Protein AF-L7JVC5-F1 (afdb_monomer_lite)

InterPro domains:
  IPR015418 Chromatin modification-related protein Eaf6 [PF09340] (22-87)

Organism: Trachipleistophora hominis (NCBI:txid72359)

Sequence (95 aa):
MARIQKSKSKLSKAALLTLQKQLSALLERQKQLIRRKNELDNEIYKYETEYLESGQGYPLTNSLDFYMGQRHEKKKYVVQAKDRVFSALLPRIYR

Foldseek 3Di:
DDDPPPDDDDPPPVNVVVVVVVVVVVVVVVVVVVVVVVVVLVVLVVVLVVCCVVLLNQAPVCSVVVVVPPDDDSDNDDHDPVSSVPNVPDPPPDD

Radius of gyration: 26.74 Å; chains: 1; bounding box: 66×38×67 Å

pLDDT: mean 72.96, std 15.07, range [34.47, 95.31]

Secondary structure (DSSP, 8-state):
------------HHHHHHHHHHHHHHHHHHHHHHHHHHHHHHHHHHHHHHHHHHTTT--GGGHHHHHH------------GGG-HHHHSS-----

Structure (mmCIF, N/CA/C/O backbone):
data_AF-L7JVC5-F1
#
_entry.id   AF-L7JVC5-F1
#
loop_
_atom_site.group_PDB
_atom_site.id
_atom_site.type_symbol
_atom_site.label_atom_id
_atom_site.label_alt_id
_atom_site.label_comp_id
_atom_site.label_asym_id
_atom_site.label_entity_id
_atom_site.label_seq_id
_atom_site.pdbx_PDB_ins_code
_atom_site.Cartn_x
_atom_site.Cartn_y
_atom_site.Cartn_z
_atom_site.occupancy
_atom_site.B_iso_or_equiv
_atom_site.auth_seq_id
_atom_site.auth_comp_id
_atom_site.auth_asym_id
_atom_site.auth_atom_id
_atom_site.pdbx_PDB_model_num
ATOM 1 N N . MET A 1 1 ? -45.748 30.774 24.229 1.00 49.03 1 MET A N 1
ATOM 2 C CA . MET A 1 1 ? -45.326 29.457 23.698 1.00 49.03 1 MET A CA 1
ATOM 3 C C . MET A 1 1 ? -44.160 28.935 24.528 1.00 49.03 1 MET A C 1
ATOM 5 O O . MET A 1 1 ? -43.129 29.594 24.575 1.00 49.03 1 MET A O 1
ATOM 9 N N . ALA A 1 2 ? -44.337 27.823 25.247 1.00 53.34 2 ALA A N 1
ATOM 10 C CA . ALA A 1 2 ? -43.323 27.285 26.157 1.00 53.34 2 ALA A CA 1
ATOM 11 C C . ALA A 1 2 ? -42.266 26.470 25.388 1.00 53.34 2 ALA A C 1
ATOM 13 O O . ALA A 1 2 ? -42.600 25.536 24.661 1.00 53.34 2 ALA A O 1
ATOM 14 N N . ARG A 1 3 ? -40.984 26.826 25.539 1.00 57.62 3 ARG A N 1
ATOM 15 C CA . ARG A 1 3 ? -39.857 26.059 24.988 1.00 57.62 3 ARG A CA 1
ATOM 16 C C . ARG A 1 3 ? -39.658 24.799 25.827 1.00 57.62 3 ARG A C 1
ATOM 18 O O . ARG A 1 3 ? -39.198 24.879 26.962 1.00 57.62 3 ARG A O 1
ATOM 25 N N . ILE A 1 4 ? -39.976 23.643 25.252 1.00 57.97 4 ILE A N 1
ATOM 26 C CA . ILE A 1 4 ? -39.664 22.332 25.829 1.00 57.97 4 ILE A CA 1
ATOM 27 C C . ILE A 1 4 ? -38.138 22.195 25.861 1.00 57.97 4 ILE A C 1
ATOM 29 O O . ILE A 1 4 ? -37.494 21.964 24.835 1.00 57.97 4 ILE A O 1
ATOM 33 N N . GLN A 1 5 ? -37.544 22.374 27.040 1.00 61.22 5 GLN A N 1
ATOM 34 C CA . GLN A 1 5 ? -36.141 22.058 27.272 1.00 61.22 5 GLN A CA 1
ATOM 35 C C . GLN A 1 5 ? -35.990 20.535 27.220 1.00 61.22 5 GLN A C 1
ATOM 37 O O . GLN A 1 5 ? -36.297 19.834 28.181 1.00 61.22 5 GLN A O 1
ATOM 42 N N . LYS A 1 6 ? -35.544 20.005 26.076 1.00 60.31 6 LYS A N 1
ATOM 43 C CA . LYS A 1 6 ? -35.157 18.595 25.963 1.00 60.31 6 LYS A CA 1
ATOM 44 C C . LYS A 1 6 ? -33.964 18.355 26.890 1.00 60.31 6 LYS A C 1
ATOM 46 O O . LYS A 1 6 ? -32.838 18.736 26.573 1.00 60.31 6 LYS A O 1
ATOM 51 N N . SER A 1 7 ? -34.209 17.740 28.044 1.00 60.16 7 SER A N 1
ATOM 52 C CA . SER A 1 7 ? -33.153 17.273 28.937 1.00 60.16 7 SER A CA 1
ATOM 53 C C . SER A 1 7 ? -32.266 16.292 28.173 1.00 60.16 7 SER A C 1
ATOM 55 O O . SER A 1 7 ? -32.762 15.284 27.667 1.00 60.16 7 SER A O 1
ATOM 57 N N . LYS A 1 8 ? -30.961 16.573 28.075 1.00 62.06 8 LYS A N 1
ATOM 58 C CA . LYS A 1 8 ? -29.986 15.622 27.524 1.00 62.06 8 LYS A CA 1
ATOM 59 C C . LYS A 1 8 ? -30.092 14.327 28.332 1.00 62.06 8 LYS A C 1
ATOM 61 O O . LYS A 1 8 ? -29.787 14.329 29.525 1.00 62.06 8 LYS A O 1
ATOM 66 N N . SER A 1 9 ? -30.550 13.243 27.707 1.00 63.00 9 SER A N 1
ATOM 67 C CA . SER A 1 9 ? -30.578 11.923 28.333 1.00 63.00 9 SER A CA 1
ATOM 68 C C . SER A 1 9 ? -29.148 11.565 28.728 1.00 63.00 9 SER A C 1
ATOM 70 O O . SER A 1 9 ? -28.283 11.413 27.863 1.00 63.00 9 SER A O 1
ATOM 72 N N . LYS A 1 10 ? -28.873 11.499 30.034 1.00 70.19 10 LYS A N 1
ATOM 73 C CA . LYS A 1 10 ? -27.564 11.090 30.547 1.00 70.19 10 LYS A CA 1
ATOM 74 C C . LYS A 1 10 ? -27.302 9.669 30.046 1.00 70.19 10 LYS A C 1
ATOM 76 O O . LYS A 1 10 ? -28.059 8.760 30.375 1.00 70.19 10 LYS A O 1
ATOM 81 N N . LEU A 1 11 ? -26.273 9.493 29.215 1.00 67.00 11 LEU A N 1
ATOM 82 C CA . LEU A 1 11 ? -25.865 8.171 28.746 1.00 67.00 11 LEU A CA 1
ATOM 83 C C . LEU A 1 11 ? -25.544 7.295 29.962 1.00 67.00 11 LEU A C 1
ATOM 85 O O . LEU A 1 11 ? -24.843 7.740 30.875 1.00 67.00 11 LEU A O 1
ATOM 89 N N . SER A 1 12 ? -26.050 6.062 29.985 1.00 78.69 12 SER A N 1
ATOM 90 C CA . SER A 1 12 ? -25.740 5.140 31.076 1.00 78.69 12 SER A CA 1
ATOM 91 C C . SER A 1 12 ? -24.233 4.861 31.105 1.00 78.69 12 SER A C 1
ATOM 93 O O . SER A 1 12 ? -23.575 4.796 30.064 1.00 78.69 12 SER A O 1
ATOM 95 N N . LYS A 1 13 ? -23.661 4.679 32.301 1.00 79.94 13 LYS A N 1
ATOM 96 C CA . LYS A 1 13 ? -22.223 4.393 32.471 1.00 79.94 13 LYS A CA 1
ATOM 97 C C . LYS A 1 13 ? -21.783 3.165 31.655 1.00 79.94 13 LYS A C 1
ATOM 99 O O . LYS A 1 13 ? -20.677 3.139 31.125 1.00 79.94 13 LYS A O 1
ATOM 104 N N . ALA A 1 14 ? -22.683 2.191 31.500 1.00 80.56 14 ALA A N 1
ATOM 105 C CA . ALA A 1 14 ? -22.495 1.019 30.652 1.00 80.56 14 ALA A CA 1
ATOM 106 C C . ALA A 1 14 ? -22.418 1.375 29.154 1.00 80.56 14 ALA A C 1
ATOM 108 O O . ALA A 1 14 ? -21.494 0.926 28.483 1.00 80.56 14 ALA A O 1
ATOM 109 N N . ALA A 1 15 ? -23.318 2.229 28.647 1.00 83.06 15 ALA A N 1
ATOM 110 C CA . ALA A 1 15 ? -23.294 2.689 27.254 1.00 83.06 15 ALA A CA 1
ATOM 111 C C . ALA A 1 15 ? -22.032 3.512 26.926 1.00 83.06 15 ALA A C 1
ATOM 113 O O . ALA A 1 15 ? -21.490 3.444 25.823 1.00 83.06 15 ALA A O 1
ATOM 114 N N . LEU A 1 16 ? -21.532 4.269 27.906 1.00 84.94 16 LEU A N 1
ATOM 115 C CA . LEU A 1 16 ? -20.291 5.037 27.788 1.00 84.94 16 LEU A CA 1
ATOM 116 C C . LEU A 1 16 ? -19.067 4.112 27.667 1.00 84.94 16 LEU A C 1
ATOM 118 O O . LEU A 1 16 ? -18.228 4.306 26.790 1.00 84.94 16 LEU A O 1
ATOM 122 N N . LEU A 1 17 ? -19.015 3.053 28.482 1.00 86.25 17 LEU A N 1
ATOM 123 C CA . LEU A 1 17 ? -17.980 2.017 28.406 1.00 86.25 17 LEU A CA 1
ATOM 124 C C . LEU A 1 17 ? -18.013 1.249 27.077 1.00 86.25 17 LEU A C 1
ATOM 126 O O . LEU A 1 17 ? -16.956 0.961 26.515 1.00 86.25 17 LEU A O 1
ATOM 130 N N . THR A 1 18 ? -19.196 0.921 26.549 1.00 88.88 18 THR A N 1
ATOM 131 C CA . THR A 1 18 ? -19.305 0.241 25.247 1.00 88.88 18 THR A CA 1
ATOM 132 C C . THR A 1 18 ? -18.846 1.134 24.101 1.00 88.88 18 THR A C 1
ATOM 134 O O . THR A 1 18 ? -18.100 0.672 23.241 1.00 88.88 18 THR A O 1
ATOM 137 N N . LEU A 1 19 ? -19.219 2.418 24.114 1.00 89.25 19 LEU A N 1
ATOM 138 C CA . LEU A 1 19 ? -18.768 3.383 23.107 1.00 89.25 19 LEU A CA 1
ATOM 139 C C . LEU A 1 19 ? -17.255 3.591 23.161 1.00 89.25 19 LEU A C 1
ATOM 141 O O . LEU A 1 19 ? -16.610 3.657 22.119 1.00 89.25 19 LEU A O 1
ATOM 145 N N . GLN A 1 20 ? -16.670 3.631 24.359 1.00 91.00 20 GLN A N 1
ATOM 146 C CA . GLN A 1 20 ? -15.223 3.752 24.516 1.00 91.00 20 GLN A CA 1
ATOM 147 C C . GLN A 1 20 ? -14.482 2.539 23.933 1.00 91.00 20 GLN A C 1
ATOM 149 O O . GLN A 1 20 ? -13.489 2.718 23.231 1.00 91.00 20 GLN A O 1
ATOM 154 N N . LYS A 1 21 ? -14.994 1.319 24.155 1.00 91.94 21 LYS A N 1
ATOM 155 C CA . LYS A 1 21 ? -14.445 0.088 23.555 1.00 91.94 21 LYS A CA 1
ATOM 156 C C . LYS A 1 21 ? -14.581 0.066 22.030 1.00 91.94 21 LYS A C 1
ATOM 158 O O . LYS A 1 21 ? -13.668 -0.365 21.331 1.00 91.94 21 LYS A O 1
ATOM 163 N N . GLN A 1 22 ? -15.712 0.529 21.502 1.00 91.62 22 GLN A N 1
ATOM 164 C CA . GLN A 1 22 ? -15.910 0.638 20.054 1.00 91.62 22 GLN A CA 1
ATOM 165 C C . GLN A 1 22 ? -14.948 1.657 19.442 1.00 91.62 22 GLN A C 1
ATOM 167 O O . GLN A 1 22 ? -14.330 1.383 18.417 1.00 91.62 22 GLN A O 1
ATOM 172 N N . LEU A 1 23 ? -14.769 2.804 20.097 1.00 92.81 23 LEU A N 1
ATOM 173 C CA . LEU A 1 23 ? -13.845 3.839 19.654 1.00 92.81 23 LEU A CA 1
ATOM 174 C C . LEU A 1 23 ? -12.399 3.331 19.656 1.00 92.81 23 LEU A C 1
ATOM 176 O O . LEU A 1 23 ? -11.694 3.531 18.669 1.00 92.81 23 LEU A O 1
ATOM 180 N N . SER A 1 24 ? -11.961 2.629 20.706 1.00 93.81 24 SER A N 1
ATOM 181 C CA . SER A 1 24 ? -10.608 2.059 20.743 1.00 93.81 24 SER A CA 1
ATOM 182 C C . SER A 1 24 ? -10.392 1.026 19.635 1.00 93.81 24 SER A C 1
ATOM 184 O O . SER A 1 24 ? -9.382 1.094 18.938 1.00 93.81 24 SER A O 1
ATOM 186 N N . ALA A 1 25 ? -11.365 0.140 19.399 1.00 94.25 25 ALA A N 1
ATOM 187 C CA . ALA A 1 25 ? -11.292 -0.845 18.319 1.00 94.25 25 ALA A CA 1
ATOM 188 C C . ALA A 1 25 ? -11.232 -0.185 16.929 1.00 94.25 25 ALA A C 1
ATOM 190 O O . ALA A 1 25 ? -10.467 -0.610 16.062 1.00 94.25 25 ALA A O 1
ATOM 191 N N . LEU A 1 26 ? -12.002 0.886 16.709 1.00 94.31 26 LEU A N 1
ATOM 192 C CA . LEU A 1 26 ? -11.963 1.644 15.456 1.00 94.31 26 LEU A CA 1
ATOM 193 C C . LEU A 1 26 ? -10.619 2.355 15.254 1.00 94.31 26 LEU A C 1
AT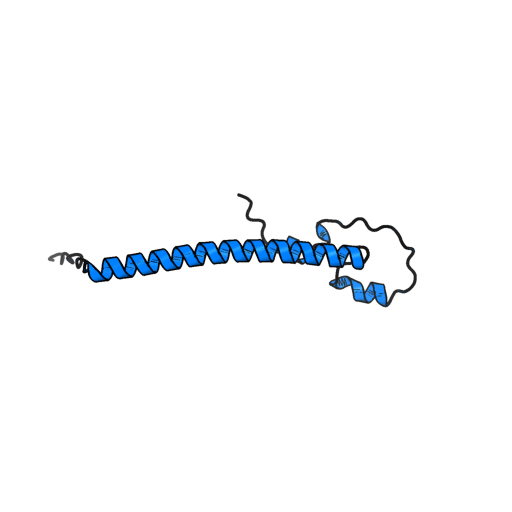OM 195 O O . LEU A 1 26 ? -10.094 2.341 14.141 1.00 94.31 26 LEU A O 1
ATOM 199 N N . LEU A 1 27 ? -10.031 2.922 16.312 1.00 94.50 27 LEU A N 1
ATOM 200 C CA . LEU A 1 27 ? -8.701 3.538 16.247 1.00 94.50 27 LEU A CA 1
ATOM 201 C C . LEU A 1 27 ? -7.603 2.511 15.948 1.00 94.50 27 LEU A C 1
ATOM 203 O O . LEU A 1 27 ? -6.692 2.787 15.167 1.00 94.50 27 LEU A O 1
ATOM 207 N N . GLU A 1 28 ? -7.676 1.322 16.543 1.00 95.25 28 GLU A N 1
ATOM 208 C CA . GLU A 1 28 ? -6.746 0.231 16.240 1.00 95.25 28 GLU A CA 1
ATOM 209 C C . GLU A 1 28 ? -6.878 -0.227 14.790 1.00 95.25 28 GLU A C 1
ATOM 211 O O . GLU A 1 28 ? -5.873 -0.319 14.078 1.00 95.25 28 GLU A O 1
ATOM 216 N N . ARG A 1 29 ? -8.113 -0.412 14.312 1.00 94.56 29 ARG A N 1
ATOM 217 C CA . ARG A 1 29 ? -8.380 -0.757 12.913 1.00 94.56 29 ARG A CA 1
ATOM 218 C C . ARG A 1 29 ? -7.863 0.317 11.959 1.00 94.56 29 ARG A C 1
ATOM 220 O O . ARG A 1 29 ? -7.262 -0.014 10.943 1.00 94.56 29 ARG A O 1
ATOM 227 N N . GLN A 1 30 ? -8.032 1.597 12.290 1.00 94.12 30 GLN A N 1
ATOM 228 C CA . GLN A 1 30 ? -7.484 2.698 11.497 1.00 94.12 30 GLN A CA 1
ATOM 229 C C . GLN A 1 30 ? -5.954 2.614 11.408 1.00 94.12 30 GLN A C 1
ATOM 231 O O . GLN A 1 30 ? -5.395 2.726 10.318 1.00 94.12 30 GLN A O 1
ATOM 236 N N . LYS A 1 31 ? -5.268 2.369 12.533 1.00 95.31 31 LYS A N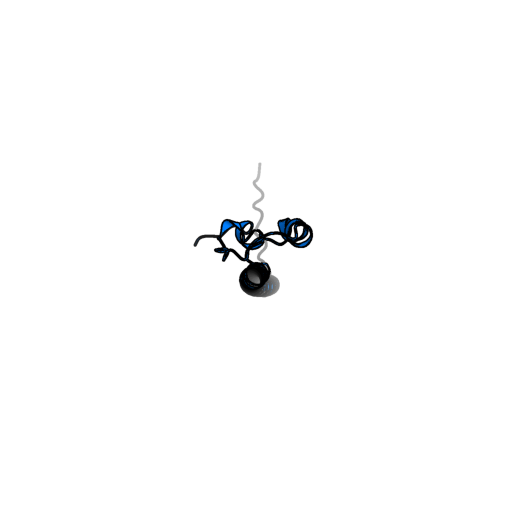 1
ATOM 237 C CA . LYS A 1 31 ? -3.805 2.199 12.551 1.00 95.31 31 LYS A CA 1
ATOM 238 C C . LYS A 1 31 ? -3.361 1.013 11.693 1.00 95.31 31 LYS A C 1
ATOM 240 O O . LYS A 1 31 ? -2.391 1.143 10.950 1.00 95.31 31 LYS A O 1
ATOM 245 N N . GLN A 1 32 ? -4.064 -0.115 11.773 1.00 94.75 32 GLN A N 1
ATOM 246 C CA . GLN A 1 32 ? -3.780 -1.298 10.956 1.00 94.75 32 GLN A CA 1
ATOM 247 C C . GLN A 1 32 ? -3.976 -1.019 9.463 1.00 94.75 32 GLN A C 1
ATOM 249 O O . GLN A 1 32 ? -3.105 -1.353 8.667 1.00 94.75 32 GLN A O 1
ATOM 254 N N . LEU A 1 33 ? -5.069 -0.351 9.083 1.00 93.31 33 LEU A N 1
ATOM 255 C CA . LEU A 1 33 ? -5.341 0.003 7.688 1.00 93.31 33 LEU A CA 1
ATOM 256 C C . LEU A 1 33 ? -4.287 0.955 7.116 1.00 93.31 33 LEU A C 1
ATOM 258 O O . LEU A 1 33 ? -3.857 0.770 5.984 1.00 93.31 33 LEU A O 1
ATOM 262 N N . ILE A 1 34 ? -3.830 1.938 7.897 1.00 93.19 34 ILE A N 1
ATOM 263 C CA . ILE A 1 34 ? -2.754 2.845 7.471 1.00 93.19 34 ILE A CA 1
ATOM 264 C C . ILE A 1 34 ? -1.448 2.072 7.256 1.00 93.19 34 ILE A C 1
ATOM 266 O O . ILE A 1 34 ? -0.777 2.284 6.250 1.00 93.19 34 ILE A O 1
ATOM 270 N N . ARG A 1 35 ? -1.096 1.157 8.169 1.00 93.50 35 ARG A N 1
ATOM 271 C CA . ARG A 1 35 ? 0.090 0.301 8.003 1.00 93.50 35 ARG A CA 1
ATOM 272 C C . ARG A 1 35 ? -0.023 -0.561 6.753 1.00 93.50 35 ARG A C 1
ATOM 274 O O . ARG A 1 35 ? 0.886 -0.539 5.934 1.00 93.50 35 ARG A O 1
ATOM 281 N N . ARG A 1 36 ? -1.165 -1.229 6.564 1.00 92.69 36 ARG A N 1
ATOM 282 C CA . ARG A 1 36 ? -1.388 -2.100 5.408 1.00 92.69 36 ARG A CA 1
ATOM 283 C C . ARG A 1 36 ? -1.380 -1.331 4.090 1.00 92.69 36 ARG A C 1
ATOM 285 O O . ARG A 1 36 ? -0.860 -1.836 3.105 1.00 92.69 36 ARG A O 1
ATOM 292 N N . LYS A 1 37 ? -1.908 -0.105 4.074 1.00 89.94 37 LYS A N 1
ATOM 293 C CA . LYS A 1 37 ? -1.804 0.788 2.916 1.00 89.94 37 LYS A CA 1
ATOM 294 C C . LYS A 1 37 ? -0.338 1.058 2.570 1.00 89.94 37 LYS A C 1
ATOM 296 O O . LYS A 1 37 ? 0.053 0.852 1.432 1.00 89.94 37 LYS A O 1
ATOM 301 N N . ASN A 1 38 ? 0.470 1.458 3.551 1.00 88.38 38 ASN A N 1
ATOM 302 C CA . ASN A 1 38 ? 1.886 1.747 3.318 1.00 88.38 38 ASN A CA 1
ATOM 303 C C . ASN A 1 38 ? 2.669 0.498 2.872 1.00 88.38 38 ASN A C 1
ATOM 305 O O . ASN A 1 38 ? 3.577 0.603 2.055 1.00 88.38 38 ASN A O 1
ATOM 309 N N . GLU A 1 39 ? 2.330 -0.682 3.401 1.00 91.50 39 GLU A N 1
ATOM 310 C CA . GLU A 1 39 ? 2.893 -1.959 2.942 1.00 91.50 39 GLU A CA 1
ATOM 311 C C . GLU A 1 39 ? 2.563 -2.217 1.471 1.00 91.50 39 GLU A C 1
ATOM 313 O O . GLU A 1 39 ? 3.470 -2.492 0.693 1.00 91.50 39 GLU A O 1
ATOM 318 N N . LEU A 1 40 ? 1.295 -2.063 1.077 1.00 89.25 40 LEU A N 1
ATOM 319 C CA . LEU A 1 40 ? 0.866 -2.231 -0.312 1.00 89.25 40 LEU A CA 1
ATOM 320 C C . LEU A 1 40 ? 1.534 -1.217 -1.246 1.00 89.25 40 LEU A C 1
ATOM 322 O O . LEU A 1 40 ? 1.984 -1.597 -2.320 1.00 89.25 40 LEU A O 1
ATOM 326 N N . ASP A 1 41 ? 1.657 0.046 -0.833 1.00 86.00 41 ASP A N 1
ATOM 327 C CA . ASP A 1 41 ? 2.342 1.078 -1.621 1.00 86.00 41 ASP A CA 1
ATOM 328 C C . ASP A 1 41 ? 3.819 0.694 -1.870 1.00 86.00 41 ASP A C 1
ATOM 330 O O . ASP A 1 41 ? 4.332 0.844 -2.982 1.00 86.00 41 ASP A O 1
ATOM 334 N N . ASN A 1 42 ? 4.492 0.129 -0.859 1.00 87.12 42 ASN A N 1
ATOM 335 C CA . ASN A 1 42 ? 5.864 -0.371 -0.985 1.00 87.12 42 ASN A CA 1
ATOM 336 C C . ASN A 1 42 ? 5.955 -1.628 -1.864 1.00 87.12 42 ASN A C 1
ATOM 338 O O . ASN A 1 42 ? 6.884 -1.746 -2.665 1.00 87.12 42 ASN A O 1
ATOM 342 N N . GLU A 1 43 ? 5.015 -2.566 -1.721 1.00 88.38 43 GLU A N 1
ATOM 343 C CA . GLU A 1 43 ? 4.937 -3.779 -2.545 1.00 88.38 43 GLU A CA 1
ATOM 344 C C . GLU A 1 43 ? 4.722 -3.422 -4.022 1.00 88.38 43 GLU A C 1
ATOM 346 O O . GLU A 1 43 ? 5.450 -3.923 -4.877 1.00 88.38 43 GLU A O 1
ATOM 351 N N . ILE A 1 44 ? 3.802 -2.498 -4.322 1.00 86.38 44 ILE A N 1
ATOM 352 C CA . ILE A 1 44 ? 3.554 -1.996 -5.683 1.00 86.38 44 ILE A CA 1
ATOM 353 C C . ILE A 1 44 ? 4.842 -1.423 -6.270 1.00 86.38 44 ILE A C 1
ATOM 355 O O . ILE A 1 44 ? 5.252 -1.825 -7.356 1.00 86.38 44 ILE A O 1
ATOM 359 N N . TYR A 1 45 ? 5.523 -0.540 -5.536 1.00 84.06 45 TYR A N 1
ATOM 360 C CA . TYR A 1 45 ? 6.768 0.064 -6.006 1.00 84.06 45 TYR A CA 1
ATOM 361 C C . TYR A 1 45 ? 7.870 -0.976 -6.254 1.00 84.06 45 TYR A C 1
ATOM 363 O O . TYR A 1 45 ? 8.623 -0.873 -7.229 1.00 84.06 45 TYR A O 1
ATOM 371 N N . LYS A 1 46 ? 7.976 -1.980 -5.375 1.00 85.56 46 LYS A N 1
ATOM 372 C CA . LYS A 1 46 ? 8.943 -3.071 -5.507 1.00 85.56 46 LYS A CA 1
ATOM 373 C C . LYS A 1 46 ? 8.669 -3.886 -6.769 1.00 85.56 46 LYS A C 1
ATOM 375 O O . LYS A 1 46 ? 9.565 -4.012 -7.599 1.00 85.56 46 LYS A O 1
ATOM 380 N N . TYR A 1 47 ? 7.441 -4.372 -6.942 1.00 85.44 47 TYR A N 1
ATOM 381 C CA . TYR A 1 47 ? 7.080 -5.173 -8.109 1.00 85.44 47 TYR A CA 1
ATOM 382 C C . TYR A 1 47 ? 7.188 -4.373 -9.406 1.00 85.44 47 TYR A C 1
ATOM 384 O O . TYR A 1 47 ? 7.724 -4.882 -10.382 1.00 85.44 47 TYR A O 1
ATOM 392 N N . GLU A 1 48 ? 6.774 -3.106 -9.427 1.00 79.69 48 GLU A N 1
ATOM 393 C CA . GLU A 1 48 ? 6.984 -2.247 -10.597 1.00 79.69 48 GLU A CA 1
ATOM 394 C C . GLU A 1 48 ? 8.460 -2.107 -10.962 1.00 79.69 48 GLU A C 1
ATOM 396 O O . GLU A 1 48 ? 8.804 -2.132 -12.140 1.00 79.69 48 GLU A O 1
ATOM 401 N N . THR A 1 49 ? 9.337 -1.969 -9.965 1.00 79.56 49 THR A N 1
ATOM 402 C CA . THR A 1 49 ? 10.782 -1.881 -10.204 1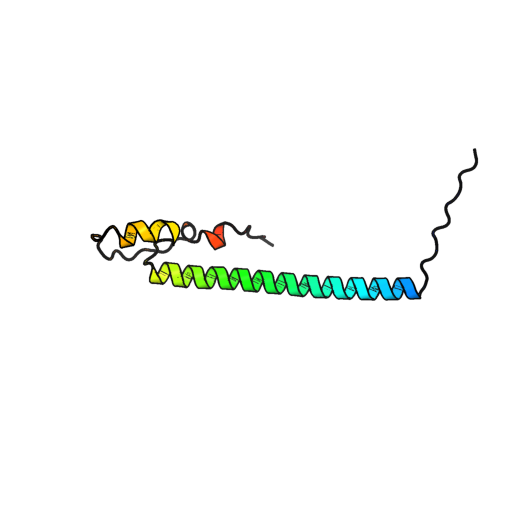.00 79.56 49 THR A CA 1
ATOM 403 C C . THR A 1 49 ? 11.310 -3.191 -10.787 1.00 79.56 49 THR A C 1
ATOM 405 O O . THR A 1 49 ? 11.969 -3.160 -11.821 1.00 79.56 49 THR A O 1
ATOM 408 N N . GLU A 1 50 ? 10.950 -4.337 -10.203 1.00 80.31 50 GLU A N 1
ATOM 409 C CA . GLU A 1 50 ? 11.336 -5.664 -10.709 1.00 80.31 50 GLU A CA 1
ATOM 410 C C . GLU A 1 50 ? 10.840 -5.902 -12.152 1.00 80.31 50 GLU A C 1
ATOM 412 O O . GLU A 1 50 ? 11.573 -6.415 -13.004 1.00 80.31 50 GLU A O 1
ATOM 417 N N . TYR A 1 51 ? 9.610 -5.483 -12.465 1.00 77.38 51 TYR A N 1
ATOM 418 C CA . TYR A 1 51 ? 9.041 -5.604 -13.809 1.00 77.38 51 TYR A CA 1
ATOM 419 C C . TYR A 1 51 ? 9.689 -4.658 -14.820 1.00 77.38 51 TYR A C 1
ATOM 421 O O . TYR A 1 51 ? 9.956 -5.064 -15.948 1.00 77.38 51 TYR A O 1
ATOM 429 N N . LEU A 1 52 ? 9.974 -3.411 -14.444 1.00 74.50 52 LEU A N 1
ATOM 430 C CA . LEU A 1 52 ? 10.652 -2.468 -15.336 1.00 74.50 52 LEU A CA 1
ATOM 431 C C . LEU A 1 52 ? 12.112 -2.873 -15.564 1.00 74.50 52 LEU A C 1
ATOM 433 O O . LEU A 1 52 ? 12.606 -2.744 -16.677 1.00 74.50 52 LEU A O 1
ATOM 437 N N . GLU A 1 53 ? 12.803 -3.413 -14.563 1.00 73.00 53 GLU A N 1
ATOM 438 C CA . GLU A 1 53 ? 14.169 -3.918 -14.736 1.00 73.00 53 GLU A CA 1
ATOM 439 C C . GLU A 1 53 ? 14.213 -5.150 -15.651 1.00 73.00 53 GLU A C 1
ATOM 441 O O . GLU A 1 53 ? 15.038 -5.211 -16.566 1.00 73.00 53 GLU A O 1
ATOM 446 N N . SER A 1 54 ? 13.292 -6.102 -15.468 1.00 73.06 54 SER A N 1
ATOM 447 C CA . SER A 1 54 ? 13.192 -7.291 -16.331 1.00 73.06 54 SER A CA 1
ATOM 448 C C . SER A 1 54 ? 12.706 -6.962 -17.748 1.00 73.06 54 SER A C 1
ATOM 450 O O . SER A 1 54 ? 13.219 -7.516 -18.721 1.00 73.06 54 SER A O 1
ATOM 452 N N . GLY A 1 55 ? 11.776 -6.016 -17.881 1.00 66.38 55 GLY A N 1
ATOM 453 C CA . GLY A 1 55 ? 11.234 -5.526 -19.149 1.00 66.38 55 GLY A CA 1
ATOM 454 C C . GLY A 1 55 ? 12.115 -4.507 -19.875 1.00 66.38 55 GLY A C 1
ATOM 455 O O . GLY A 1 55 ? 11.646 -3.896 -20.831 1.00 66.38 55 GLY A O 1
ATOM 456 N N . G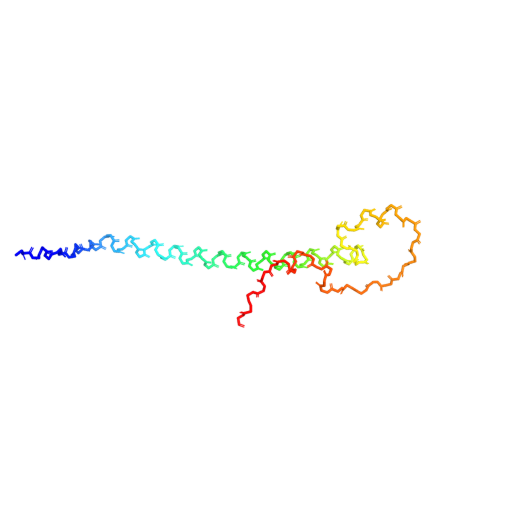LN A 1 56 ? 13.361 -4.280 -19.432 1.00 66.50 56 GLN A N 1
ATOM 457 C CA . GLN A 1 56 ? 14.271 -3.260 -19.988 1.00 66.50 56 GLN A CA 1
ATOM 458 C C . GLN A 1 56 ? 13.626 -1.866 -20.086 1.00 66.50 56 GLN A C 1
ATOM 460 O O . GLN A 1 56 ? 13.840 -1.133 -21.047 1.00 66.50 56 GLN A O 1
ATOM 465 N N . GLY A 1 57 ? 12.816 -1.510 -19.093 1.00 62.00 57 GLY A N 1
ATOM 466 C CA . GLY A 1 57 ? 12.139 -0.227 -18.966 1.00 62.00 57 GLY A CA 1
ATOM 467 C C . GLY A 1 57 ? 10.867 -0.068 -19.790 1.00 62.00 57 GLY A C 1
ATOM 468 O O . GLY A 1 57 ? 10.268 1.003 -19.748 1.00 62.00 57 GLY A O 1
ATOM 469 N N . TYR A 1 58 ? 10.407 -1.109 -20.490 1.00 63.78 58 TYR A N 1
ATOM 470 C CA . TYR A 1 58 ? 9.094 -1.077 -21.125 1.00 63.78 58 TYR A CA 1
ATOM 471 C C . TYR A 1 58 ? 7.999 -1.363 -20.090 1.00 63.78 58 TYR A C 1
ATOM 473 O O . TYR A 1 58 ? 7.999 -2.436 -19.478 1.00 63.78 58 TYR A O 1
ATOM 481 N N . PRO A 1 59 ? 7.043 -0.439 -19.884 1.00 65.38 59 PRO A N 1
ATOM 482 C CA . PRO A 1 59 ? 5.902 -0.704 -19.023 1.00 65.38 59 PRO A CA 1
ATOM 483 C C . PRO A 1 59 ? 5.062 -1.844 -19.608 1.00 65.38 59 PRO A C 1
ATOM 485 O O . PRO A 1 59 ? 4.981 -2.019 -20.826 1.00 65.38 59 PRO A O 1
ATOM 488 N N . LEU A 1 60 ? 4.395 -2.599 -18.731 1.00 65.12 60 LEU A N 1
ATOM 489 C CA . LEU A 1 60 ? 3.548 -3.746 -19.086 1.00 65.12 60 LEU A CA 1
ATOM 490 C C . LEU A 1 60 ? 2.559 -3.429 -20.221 1.00 65.12 60 LEU A C 1
ATOM 492 O O . LEU A 1 60 ? 2.335 -4.273 -21.086 1.00 65.12 60 LEU A O 1
ATOM 496 N N . THR A 1 61 ? 2.045 -2.197 -20.271 1.00 66.06 61 THR A N 1
ATOM 497 C CA . THR A 1 61 ? 1.121 -1.713 -21.310 1.00 66.06 61 THR A CA 1
ATOM 498 C C . THR A 1 61 ? 1.705 -1.733 -22.721 1.00 66.06 61 THR A C 1
ATOM 500 O O . THR A 1 61 ? 0.956 -1.903 -23.674 1.00 66.06 61 THR A O 1
ATOM 503 N N . ASN A 1 62 ? 3.026 -1.597 -22.855 1.00 63.31 62 ASN A N 1
ATOM 504 C CA . ASN A 1 62 ? 3.729 -1.506 -24.137 1.00 63.31 62 ASN A CA 1
ATOM 505 C C . ASN A 1 62 ? 4.592 -2.754 -24.403 1.00 63.31 62 ASN A C 1
ATOM 507 O O . ASN A 1 62 ? 5.310 -2.828 -25.399 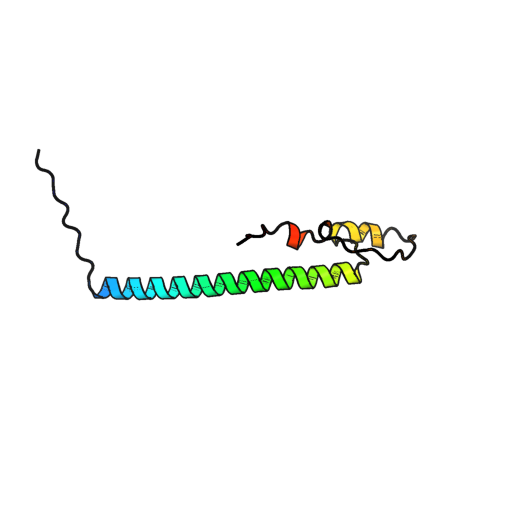1.00 63.31 62 ASN A O 1
ATOM 511 N N . SER A 1 63 ? 4.546 -3.737 -23.498 1.00 61.19 63 SER A N 1
ATOM 512 C CA . SER A 1 63 ? 5.368 -4.946 -23.574 1.00 61.19 63 SER A CA 1
ATOM 513 C C . SER A 1 63 ? 4.979 -5.850 -24.747 1.00 61.19 63 SER A C 1
ATOM 515 O O . SER A 1 63 ? 5.850 -6.480 -25.340 1.00 61.19 63 SER A O 1
ATOM 517 N N . LEU A 1 64 ? 3.699 -5.882 -25.137 1.00 63.53 64 LEU A N 1
ATOM 518 C CA . LEU A 1 64 ? 3.224 -6.735 -26.230 1.00 63.53 64 LEU A CA 1
ATOM 519 C C . LEU A 1 64 ? 3.818 -6.299 -27.579 1.00 63.53 64 LEU A C 1
ATOM 521 O O . LEU A 1 64 ? 4.334 -7.133 -28.321 1.00 63.53 64 LEU A O 1
ATOM 525 N N . ASP A 1 65 ? 3.850 -4.989 -27.835 1.00 60.09 65 ASP A N 1
ATOM 526 C CA . ASP A 1 65 ? 4.473 -4.411 -29.031 1.00 60.09 65 ASP A CA 1
ATOM 527 C C . ASP A 1 65 ? 5.989 -4.655 -29.058 1.00 60.09 65 ASP A C 1
ATOM 529 O O . ASP A 1 65 ? 6.559 -4.908 -30.119 1.00 60.09 65 ASP A O 1
ATOM 533 N N . PHE A 1 66 ? 6.643 -4.662 -27.890 1.00 60.09 66 PHE A N 1
ATOM 534 C CA . PHE A 1 66 ? 8.064 -5.000 -27.765 1.00 60.09 66 PHE A CA 1
ATOM 535 C C . PHE A 1 66 ? 8.352 -6.476 -28.086 1.00 60.09 66 PHE A C 1
ATOM 537 O O . PHE A 1 66 ? 9.299 -6.774 -28.813 1.00 60.09 66 PHE A O 1
ATOM 544 N N . TYR A 1 67 ? 7.530 -7.409 -27.590 1.00 58.69 67 TYR A N 1
ATOM 545 C CA . TYR A 1 67 ? 7.697 -8.839 -27.884 1.00 58.69 67 TYR A CA 1
ATOM 546 C C . TYR A 1 67 ? 7.383 -9.182 -29.345 1.00 58.69 67 TYR A C 1
ATOM 548 O O . TYR A 1 67 ? 8.029 -10.065 -29.914 1.00 58.69 67 TYR A O 1
ATOM 556 N N . MET A 1 68 ? 6.423 -8.484 -29.961 1.00 64.06 68 MET A N 1
ATOM 557 C CA . MET A 1 68 ? 6.065 -8.678 -31.370 1.00 64.06 68 MET A CA 1
ATOM 558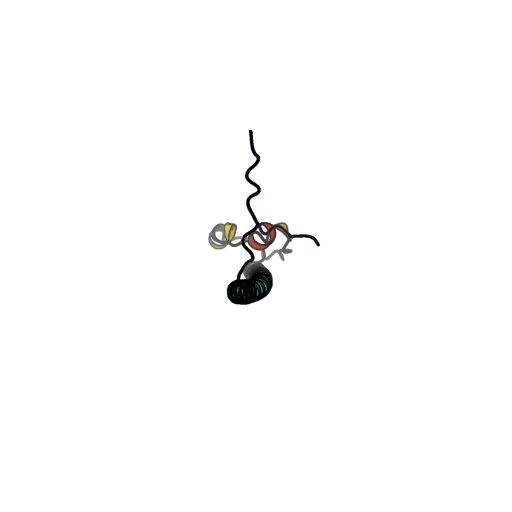 C C . MET A 1 68 ? 7.041 -7.980 -32.333 1.00 64.06 68 MET A C 1
ATOM 560 O O . MET A 1 68 ? 7.297 -8.485 -33.426 1.00 64.06 68 MET A O 1
ATOM 564 N N . GLY A 1 69 ? 7.631 -6.855 -31.924 1.00 60.09 69 GLY A N 1
ATOM 565 C CA . GLY A 1 69 ? 8.587 -6.057 -32.692 1.00 60.09 69 GLY A CA 1
ATOM 566 C C . GLY A 1 69 ? 10.038 -6.510 -32.525 1.00 60.09 69 GLY A C 1
ATOM 567 O O . GLY A 1 69 ? 10.893 -5.745 -32.081 1.00 60.09 69 GLY A O 1
ATOM 568 N N . GLN A 1 70 ? 10.353 -7.753 -32.886 1.00 59.03 70 GLN A N 1
ATOM 569 C CA . GLN A 1 70 ? 11.734 -8.250 -32.929 1.00 59.03 70 GLN A CA 1
ATOM 570 C C . GLN A 1 70 ? 12.571 -7.496 -33.981 1.00 59.03 70 GLN A C 1
ATOM 572 O O . GLN A 1 70 ? 12.655 -7.938 -35.126 1.00 59.03 70 GLN A O 1
ATOM 577 N N . ARG A 1 71 ? 13.196 -6.367 -33.596 1.00 54.59 71 ARG A N 1
ATOM 578 C CA . ARG A 1 71 ? 14.424 -5.794 -34.200 1.00 54.59 71 ARG A CA 1
ATOM 579 C C . ARG A 1 71 ? 14.923 -4.525 -33.488 1.00 54.59 71 ARG A C 1
ATOM 581 O O . ARG A 1 71 ? 15.199 -3.523 -34.138 1.00 54.59 71 ARG A O 1
ATOM 588 N N . HIS A 1 72 ? 15.093 -4.534 -32.165 1.00 51.84 72 HIS A N 1
ATOM 589 C CA . HIS A 1 72 ? 15.691 -3.373 -31.496 1.00 51.84 72 HIS A CA 1
ATOM 590 C C . HIS A 1 72 ? 16.917 -3.725 -30.656 1.00 51.84 72 HIS A C 1
ATOM 592 O O . HIS A 1 72 ? 16.901 -4.597 -29.791 1.00 51.84 72 HIS A O 1
ATOM 598 N N . GLU A 1 73 ? 18.011 -3.038 -30.993 1.00 52.84 73 GLU A N 1
ATOM 599 C CA . GLU A 1 73 ? 19.277 -3.008 -30.273 1.00 52.84 73 GLU A CA 1
ATOM 600 C C . GLU A 1 73 ? 19.044 -2.848 -28.768 1.00 52.84 73 GLU A C 1
ATOM 602 O O . GLU A 1 73 ? 18.224 -2.034 -28.342 1.00 52.84 73 GLU A O 1
ATOM 607 N N . LYS A 1 74 ? 19.827 -3.583 -27.970 1.00 56.03 74 LYS A N 1
ATOM 608 C CA . LYS A 1 74 ? 19.875 -3.504 -26.503 1.00 56.03 74 LYS A CA 1
ATOM 609 C C . LYS A 1 74 ? 20.408 -2.139 -26.042 1.00 56.03 74 LYS A C 1
ATOM 611 O O . LYS A 1 74 ? 21.517 -2.040 -25.515 1.00 56.03 74 LYS A O 1
ATOM 616 N N . LYS A 1 75 ? 19.664 -1.058 -26.263 1.00 58.34 75 LYS A N 1
ATOM 617 C CA . LYS A 1 75 ? 19.976 0.248 -25.680 1.00 58.34 75 LYS A CA 1
ATOM 618 C C . LYS A 1 75 ? 19.594 0.180 -24.207 1.00 58.34 75 LYS A C 1
ATOM 620 O O . LYS A 1 75 ? 18.459 -0.147 -23.880 1.00 58.34 75 LYS A O 1
ATOM 625 N N . LYS A 1 76 ? 20.560 0.437 -23.320 1.00 60.28 76 LYS A N 1
ATOM 626 C CA . LYS A 1 76 ? 20.329 0.499 -21.871 1.00 60.28 76 LYS A CA 1
ATOM 627 C C . LYS A 1 76 ? 19.264 1.562 -21.605 1.00 60.28 76 LYS A C 1
ATOM 629 O O . LYS A 1 76 ? 19.546 2.752 -21.724 1.00 60.28 76 LYS A O 1
ATOM 634 N N . TYR A 1 77 ? 18.048 1.127 -21.309 1.00 63.88 77 TYR A N 1
ATOM 635 C CA . TYR A 1 77 ? 16.955 2.029 -21.002 1.00 63.88 77 TYR A CA 1
ATOM 636 C C . TYR A 1 77 ? 17.122 2.555 -19.578 1.00 63.88 77 TYR A C 1
ATOM 638 O O . TYR A 1 77 ? 17.375 1.791 -18.645 1.00 63.88 77 TYR A O 1
ATOM 646 N N . VAL A 1 78 ? 17.005 3.870 -19.413 1.00 68.06 78 VAL A N 1
ATOM 647 C CA . VAL A 1 78 ? 17.003 4.510 -18.097 1.00 68.06 78 VAL A CA 1
ATOM 648 C C . VAL A 1 78 ? 15.553 4.611 -17.650 1.00 68.06 78 VAL A C 1
ATOM 650 O O . VAL A 1 78 ? 14.801 5.403 -18.209 1.00 68.06 78 VAL A O 1
ATOM 653 N N . VAL A 1 79 ? 15.172 3.805 -16.658 1.00 66.75 79 VAL A N 1
ATOM 654 C CA . VAL A 1 79 ? 13.818 3.799 -16.084 1.00 66.75 79 VAL A CA 1
ATOM 655 C C . VAL A 1 79 ? 13.505 5.176 -15.494 1.00 66.75 79 VAL A C 1
ATOM 657 O O . VAL A 1 79 ? 14.175 5.622 -14.558 1.00 66.75 79 VAL A O 1
ATOM 660 N N . GLN A 1 80 ? 12.486 5.855 -16.020 1.00 70.56 80 GLN A N 1
ATOM 661 C CA . GLN A 1 80 ? 12.032 7.147 -15.511 1.00 70.56 80 GLN A CA 1
ATOM 662 C C . GLN A 1 80 ? 10.860 6.967 -14.542 1.00 70.56 80 GLN A C 1
ATOM 664 O O . GLN A 1 80 ? 10.122 5.986 -14.571 1.00 70.56 80 GLN A O 1
ATOM 669 N N . ALA A 1 81 ? 10.634 7.958 -13.676 1.00 68.06 81 ALA A N 1
ATOM 670 C CA . ALA A 1 81 ? 9.499 7.936 -12.748 1.00 68.06 81 ALA A CA 1
ATOM 671 C C . ALA A 1 81 ? 8.131 7.942 -13.462 1.00 68.06 81 ALA A C 1
ATOM 673 O O . ALA A 1 81 ? 7.140 7.521 -12.877 1.00 68.06 81 ALA A O 1
ATOM 674 N N . LYS A 1 82 ? 8.082 8.404 -14.719 1.00 70.31 82 LYS A N 1
ATOM 675 C CA . LYS A 1 82 ? 6.875 8.423 -15.559 1.00 70.31 82 LYS A CA 1
ATOM 676 C C . LYS A 1 82 ? 6.458 7.028 -16.033 1.00 70.31 82 LYS A C 1
ATOM 678 O O . LYS A 1 82 ? 5.282 6.823 -16.308 1.00 70.31 82 LYS A O 1
ATOM 683 N N . ASP A 1 83 ? 7.398 6.085 -16.073 1.00 66.75 83 ASP A N 1
ATOM 684 C CA . ASP A 1 83 ? 7.154 4.710 -16.523 1.00 66.75 83 ASP A CA 1
ATOM 685 C C . ASP A 1 83 ? 6.501 3.857 -15.420 1.00 66.75 83 ASP A C 1
ATOM 687 O O . ASP A 1 83 ? 6.014 2.755 -15.669 1.00 66.75 83 ASP A O 1
ATOM 691 N N . ARG A 1 84 ? 6.452 4.384 -14.187 1.00 72.06 84 ARG A N 1
ATOM 692 C CA . ARG A 1 84 ? 5.841 3.752 -13.012 1.00 72.06 84 ARG A CA 1
ATOM 693 C C . ARG A 1 84 ? 4.364 4.126 -12.901 1.00 72.06 84 ARG A C 1
ATOM 695 O O . ARG A 1 84 ? 3.966 4.967 -12.094 1.00 72.06 84 ARG A O 1
ATOM 702 N N . VAL A 1 85 ? 3.556 3.551 -13.781 1.00 73.44 85 VAL A N 1
ATOM 703 C CA . VAL A 1 85 ? 2.143 3.918 -13.958 1.00 73.44 85 VAL A CA 1
ATOM 704 C C . VAL A 1 85 ? 1.309 3.666 -12.692 1.00 73.44 85 VAL A C 1
ATOM 706 O O . VAL A 1 85 ? 0.433 4.469 -12.369 1.00 73.44 85 VAL A O 1
ATOM 709 N N . PHE A 1 86 ? 1.594 2.606 -11.932 1.00 72.44 86 PHE A N 1
ATOM 710 C CA . PHE A 1 86 ? 0.843 2.253 -10.727 1.00 72.44 86 PHE A CA 1
ATOM 711 C C . PHE A 1 86 ? 1.253 3.097 -9.518 1.00 72.44 86 PHE A C 1
ATOM 713 O O . PHE A 1 86 ? 0.377 3.523 -8.764 1.00 72.44 86 PHE A O 1
ATOM 720 N N . SER A 1 87 ? 2.539 3.428 -9.351 1.00 70.19 87 SER A N 1
ATOM 721 C CA . SER A 1 87 ? 2.956 4.340 -8.272 1.00 70.19 87 SER A CA 1
ATOM 722 C C . SER A 1 87 ? 2.756 5.831 -8.586 1.00 70.19 87 SER A C 1
ATOM 724 O O . SER A 1 87 ? 2.700 6.632 -7.652 1.00 70.19 87 SER A O 1
ATOM 726 N N . ALA A 1 88 ? 2.573 6.227 -9.853 1.00 65.19 88 ALA A N 1
ATOM 727 C CA . ALA A 1 88 ? 2.225 7.602 -10.233 1.00 65.19 88 ALA A CA 1
ATOM 728 C C . ALA A 1 88 ? 0.735 7.945 -10.030 1.00 65.19 88 ALA A C 1
ATOM 730 O O . ALA A 1 88 ? 0.405 9.101 -9.765 1.00 65.19 88 ALA A O 1
ATOM 731 N N . LEU A 1 89 ? -0.165 6.960 -10.138 1.00 61.78 89 LEU A N 1
ATOM 732 C CA . LEU A 1 89 ? -1.614 7.150 -9.966 1.00 61.78 89 LEU A CA 1
ATOM 733 C C . LEU A 1 89 ? -2.047 7.284 -8.501 1.00 61.78 89 LEU A C 1
ATOM 735 O O . LEU A 1 89 ? -3.145 7.769 -8.219 1.00 61.78 89 LEU A O 1
ATOM 739 N N . LEU A 1 90 ? -1.201 6.871 -7.559 1.00 57.31 90 LEU A N 1
ATOM 740 C CA . LEU A 1 90 ? -1.483 7.008 -6.138 1.00 57.31 90 LEU A CA 1
ATOM 741 C C . LEU A 1 90 ? -1.147 8.441 -5.701 1.00 57.31 90 LEU A C 1
ATOM 743 O O . LEU A 1 90 ? 0.017 8.843 -5.781 1.00 57.31 90 LEU A O 1
ATOM 747 N N . PRO A 1 91 ? -2.128 9.238 -5.226 1.00 49.03 91 PRO A N 1
ATOM 748 C CA . PRO A 1 91 ? -1.844 10.582 -4.756 1.00 49.03 91 PRO A CA 1
ATOM 749 C C . PRO A 1 91 ? -0.851 10.491 -3.598 1.00 49.03 91 PRO A C 1
ATOM 751 O O . PRO A 1 91 ? -1.169 9.974 -2.521 1.00 49.03 91 PRO A O 1
ATOM 754 N N . ARG A 1 92 ? 0.365 10.998 -3.827 1.00 53.00 92 ARG A N 1
ATOM 755 C CA . ARG A 1 92 ? 1.346 11.216 -2.767 1.00 53.00 92 ARG A CA 1
ATOM 756 C C . ARG A 1 92 ? 0.733 12.216 -1.800 1.00 53.00 92 ARG A C 1
ATOM 758 O O . ARG A 1 92 ? 0.669 13.409 -2.084 1.00 53.00 92 ARG A O 1
ATOM 765 N N . ILE A 1 93 ? 0.259 11.723 -0.661 1.00 45.38 93 ILE A N 1
ATOM 766 C CA . ILE A 1 93 ? -0.082 12.587 0.463 1.00 45.38 93 ILE A CA 1
ATOM 767 C C . ILE A 1 93 ? 1.260 13.078 1.006 1.00 45.38 93 ILE A C 1
ATOM 769 O O . ILE A 1 93 ? 1.876 12.419 1.841 1.00 45.38 93 ILE A O 1
ATOM 773 N N . TYR A 1 94 ? 1.747 14.195 0.464 1.00 39.81 94 TYR A N 1
ATOM 774 C CA . TYR A 1 94 ? 2.818 14.957 1.090 1.00 39.81 94 TYR A CA 1
ATOM 775 C C . TYR A 1 94 ? 2.327 15.345 2.492 1.00 39.81 94 TYR A C 1
ATOM 777 O O . TYR A 1 94 ? 1.248 15.923 2.636 1.00 39.81 94 TYR A O 1
ATOM 785 N N . ARG A 1 95 ? 3.075 14.930 3.514 1.00 34.47 95 ARG A N 1
ATOM 786 C CA . ARG A 1 95 ? 2.965 15.467 4.871 1.00 34.47 95 ARG A CA 1
ATOM 787 C C . ARG A 1 95 ? 3.980 16.579 5.038 1.00 34.47 95 ARG A C 1
ATOM 789 O O . ARG A 1 95 ? 5.093 16.406 4.494 1.00 34.47 95 ARG A O 1
#